Protein AF-A0A1I7T720-F1 (afdb_monomer_lite)

Sequence (93 aa):
MVIIFGEPQNYGTPTTQSLSFYDCSDYCYEMDGCLAVYSANVSALECLMFQAGQISTVKELSSGGKVAMKMNNSDATCPSNSDGNSDTVCNLL

Structure (mmCIF, N/CA/C/O backbone):
data_AF-A0A1I7T720-F1
#
_entry.id   AF-A0A1I7T720-F1
#
loop_
_atom_site.group_PDB
_atom_site.id
_atom_site.type_symbol
_atom_site.label_atom_id
_atom_site.label_alt_id
_atom_site.label_comp_id
_atom_site.label_asym_id
_atom_site.label_entity_id
_atom_site.label_seq_id
_atom_site.pdbx_PDB_ins_code
_atom_site.Cartn_x
_atom_site.Cartn_y
_atom_site.Cartn_z
_atom_site.occupancy
_atom_site.B_iso_or_equiv
_atom_site.auth_seq_id
_atom_site.auth_comp_id
_atom_site.auth_asym_id
_atom_site.auth_atom_id
_atom_site.pdbx_PDB_model_num
ATOM 1 N N . MET A 1 1 ? 3.127 5.673 -8.522 1.00 85.31 1 MET A N 1
ATOM 2 C CA . MET A 1 1 ? 1.808 5.171 -8.057 1.00 85.31 1 MET A CA 1
ATOM 3 C C . MET A 1 1 ? 0.890 6.352 -7.751 1.00 85.31 1 MET A C 1
ATOM 5 O O . MET A 1 1 ? 1.405 7.415 -7.427 1.00 85.31 1 MET A O 1
ATOM 9 N N . VAL A 1 2 ? -0.434 6.196 -7.844 1.00 90.81 2 VAL A N 1
ATOM 10 C CA . VAL A 1 2 ? -1.413 7.213 -7.402 1.00 90.81 2 VAL A CA 1
ATOM 11 C C . VAL A 1 2 ? -1.720 7.007 -5.929 1.00 90.81 2 VAL A C 1
ATOM 13 O O . VAL A 1 2 ? -2.015 5.885 -5.532 1.00 90.81 2 VAL A O 1
ATOM 16 N N . ILE A 1 3 ? -1.650 8.074 -5.131 1.00 94.50 3 ILE A N 1
ATOM 17 C CA . ILE A 1 3 ? -1.855 8.025 -3.680 1.00 94.50 3 ILE A CA 1
ATOM 18 C C . ILE A 1 3 ? -3.165 8.721 -3.325 1.00 94.50 3 ILE A C 1
ATOM 20 O O . ILE A 1 3 ? -3.360 9.883 -3.679 1.00 94.50 3 ILE A O 1
ATOM 24 N N . ILE A 1 4 ? -4.018 8.034 -2.568 1.00 94.38 4 ILE A N 1
ATOM 25 C CA . ILE A 1 4 ? -5.263 8.582 -2.018 1.00 94.38 4 ILE A CA 1
ATOM 26 C C . ILE A 1 4 ? -5.370 8.289 -0.522 1.00 94.38 4 ILE A C 1
ATOM 28 O O . ILE A 1 4 ? -4.723 7.375 -0.003 1.00 94.38 4 ILE A O 1
ATOM 32 N N . PHE A 1 5 ? -6.223 9.043 0.168 1.00 96.62 5 PHE A N 1
ATOM 33 C CA . PHE A 1 5 ? -6.739 8.606 1.459 1.00 96.62 5 PHE A CA 1
ATOM 34 C C . PHE A 1 5 ? -7.753 7.491 1.223 1.00 96.62 5 PHE A C 1
ATOM 36 O O . PHE A 1 5 ? -8.707 7.650 0.463 1.00 96.62 5 PHE A O 1
ATOM 43 N N . GLY A 1 6 ? -7.534 6.345 1.852 1.00 95.94 6 GLY A N 1
ATOM 44 C CA . GLY A 1 6 ? -8.380 5.191 1.619 1.00 95.94 6 GLY A CA 1
ATOM 45 C C . GLY A 1 6 ? -7.998 3.971 2.435 1.00 95.94 6 GLY A C 1
ATOM 46 O O . GLY A 1 6 ? -6.965 3.932 3.105 1.00 95.94 6 GLY A O 1
ATOM 47 N N . GLU A 1 7 ? -8.859 2.966 2.350 1.00 95.38 7 GLU A N 1
ATOM 48 C CA . GLU A 1 7 ? -8.710 1.700 3.055 1.00 95.38 7 GLU A CA 1
ATOM 49 C C . GLU A 1 7 ? -9.174 0.529 2.170 1.00 95.38 7 GLU A C 1
ATOM 51 O O . GLU A 1 7 ? -10.323 0.533 1.705 1.00 95.38 7 GLU A O 1
ATOM 56 N N . PRO A 1 8 ? -8.322 -0.486 1.938 1.00 94.25 8 PRO A N 1
ATOM 57 C CA . PRO A 1 8 ? -8.711 -1.716 1.257 1.00 94.25 8 PRO A CA 1
ATOM 58 C C . PRO A 1 8 ? -9.898 -2.393 1.949 1.00 94.25 8 PRO A C 1
ATOM 60 O O . PRO A 1 8 ? -9.899 -2.571 3.163 1.00 94.25 8 PRO A O 1
ATOM 63 N N . GLN A 1 9 ? -10.900 -2.801 1.176 1.00 93.38 9 GLN A N 1
ATOM 64 C CA . GLN A 1 9 ? -12.058 -3.551 1.663 1.00 93.38 9 GLN A CA 1
ATOM 65 C C . GLN A 1 9 ? -11.984 -4.983 1.135 1.00 93.38 9 GLN A C 1
ATOM 67 O O . GLN A 1 9 ? -11.698 -5.172 -0.044 1.00 93.38 9 GLN A O 1
ATOM 72 N N . ASN A 1 10 ? -12.278 -5.973 1.987 1.00 85.25 10 ASN A N 1
ATOM 73 C CA . ASN A 1 10 ? -12.364 -7.393 1.611 1.00 85.25 10 ASN A CA 1
ATOM 74 C C . ASN A 1 10 ? -11.184 -7.863 0.737 1.00 85.25 10 ASN A C 1
ATOM 76 O O . ASN A 1 10 ? -11.366 -8.274 -0.406 1.00 85.25 10 ASN A O 1
ATOM 80 N N . TYR A 1 11 ? -9.969 -7.766 1.273 1.00 91.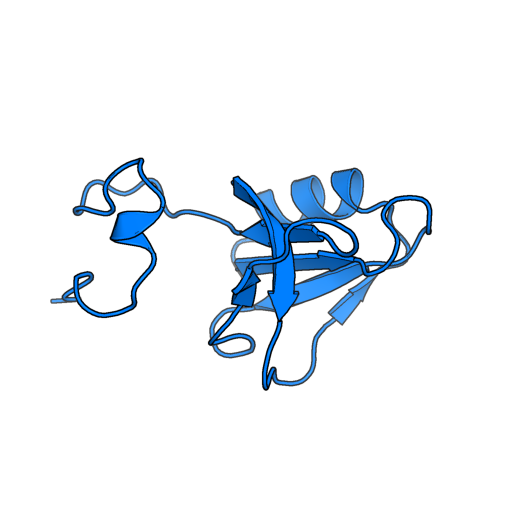31 11 TYR A N 1
ATOM 81 C CA . TYR A 1 11 ? -8.742 -8.162 0.585 1.00 91.31 11 TYR A CA 1
ATOM 82 C C . TYR A 1 11 ? -8.284 -9.573 0.998 1.00 91.31 11 TYR A C 1
ATOM 84 O O . TYR A 1 11 ? -8.709 -10.106 2.023 1.00 91.31 11 TYR A O 1
ATOM 92 N N . GLY A 1 12 ? -7.434 -10.187 0.172 1.00 91.75 12 GLY A N 1
ATOM 93 C CA . GLY A 1 12 ? -6.817 -11.494 0.416 1.00 91.75 12 GLY A CA 1
ATOM 94 C C . GLY A 1 12 ? -5.694 -11.437 1.457 1.00 91.75 12 GLY A C 1
ATOM 95 O O . GLY A 1 12 ? -5.758 -10.681 2.416 1.00 91.75 12 GLY A O 1
ATOM 96 N N . THR A 1 13 ? -4.634 -12.225 1.284 1.00 94.94 13 THR A N 1
ATOM 97 C CA . THR A 1 13 ? -3.477 -12.190 2.197 1.00 94.94 13 THR A CA 1
ATOM 98 C C . THR A 1 13 ? -2.413 -11.221 1.672 1.00 94.94 13 THR A C 1
ATOM 100 O O . THR A 1 13 ? -1.713 -11.583 0.724 1.00 94.94 13 THR A O 1
ATOM 103 N N . PRO A 1 14 ? -2.257 -10.011 2.241 1.00 95.56 14 PRO A N 1
ATOM 104 C CA . PRO A 1 14 ? -1.207 -9.091 1.822 1.00 95.56 14 PRO A CA 1
ATOM 105 C C . PRO A 1 14 ? 0.169 -9.562 2.290 1.00 95.56 14 PRO A C 1
ATOM 107 O O . PRO A 1 14 ? 0.298 -10.389 3.193 1.00 95.56 14 PRO A O 1
ATOM 110 N N . THR A 1 15 ? 1.209 -8.965 1.715 1.00 96.81 15 THR A N 1
ATOM 111 C CA . THR A 1 15 ? 2.571 -9.072 2.245 1.00 96.81 15 THR A CA 1
ATOM 112 C C . THR A 1 15 ? 2.868 -7.867 3.128 1.00 96.81 15 THR A C 1
ATOM 114 O O . THR A 1 15 ? 2.798 -6.734 2.658 1.00 96.81 15 THR A O 1
ATOM 117 N N . THR A 1 16 ? 3.230 -8.087 4.387 1.00 97.19 16 THR A N 1
ATOM 118 C CA . THR A 1 16 ? 3.688 -7.009 5.273 1.00 97.19 16 THR A CA 1
ATOM 119 C C . THR A 1 16 ? 5.156 -6.690 5.001 1.00 97.19 16 THR A C 1
ATOM 121 O O . THR A 1 16 ? 5.976 -7.605 4.938 1.00 97.19 16 THR A O 1
ATOM 124 N N . GLN A 1 17 ? 5.501 -5.407 4.884 1.00 97.06 17 GLN A N 1
ATOM 125 C CA . GLN A 1 17 ? 6.893 -4.947 4.841 1.00 97.06 17 GLN A CA 1
ATOM 126 C C . GLN A 1 17 ? 7.188 -3.991 5.991 1.00 97.06 17 GLN A C 1
ATOM 128 O O . GLN A 1 17 ? 6.350 -3.167 6.358 1.00 97.06 17 GLN A O 1
ATOM 133 N N . SER A 1 18 ? 8.419 -4.044 6.495 1.00 97.12 18 SER A N 1
ATOM 134 C CA . SER A 1 18 ? 8.940 -3.112 7.501 1.00 97.12 18 SER A CA 1
ATOM 135 C C . SER A 1 18 ? 9.544 -1.857 6.855 1.00 97.12 18 SER A C 1
ATOM 137 O O . SER A 1 18 ? 10.710 -1.533 7.070 1.00 97.12 18 SER A O 1
ATOM 139 N N . LEU A 1 19 ? 8.764 -1.186 6.006 1.00 96.62 19 LEU A N 1
ATOM 140 C CA . LEU A 1 19 ? 9.149 0.019 5.265 1.00 96.62 19 LEU A CA 1
ATOM 141 C C . LEU A 1 19 ? 8.184 1.164 5.583 1.00 96.62 19 LEU A C 1
ATOM 143 O O . LEU A 1 19 ? 7.035 0.926 5.959 1.00 96.62 19 LEU A O 1
ATOM 147 N N . SER A 1 20 ? 8.630 2.412 5.406 1.00 97.12 20 SER A N 1
ATOM 148 C CA . SER A 1 20 ? 7.705 3.549 5.427 1.00 97.12 20 SER A CA 1
ATOM 149 C C . SER A 1 20 ? 6.714 3.446 4.263 1.00 97.12 20 SER A C 1
ATOM 151 O O . SER A 1 20 ? 6.978 2.776 3.263 1.00 97.12 20 SER A O 1
ATOM 153 N N . PHE A 1 21 ? 5.574 4.134 4.355 1.00 97.25 21 PHE A N 1
ATOM 154 C CA . PHE A 1 21 ? 4.576 4.117 3.280 1.00 97.25 21 PHE A CA 1
ATOM 155 C C . PHE A 1 21 ? 5.160 4.521 1.912 1.00 97.25 21 PHE A C 1
ATOM 157 O O . PHE A 1 21 ? 4.826 3.901 0.900 1.00 97.25 21 PHE A O 1
ATOM 164 N N . TYR A 1 22 ? 6.033 5.533 1.872 1.00 96.62 22 TYR A N 1
ATOM 165 C CA . TYR A 1 22 ? 6.622 6.016 0.621 1.00 96.62 22 TYR A CA 1
ATOM 166 C C . TYR A 1 22 ? 7.682 5.050 0.083 1.00 96.62 22 TYR A C 1
ATOM 168 O O . TYR A 1 22 ? 7.582 4.659 -1.075 1.00 96.62 22 TYR A O 1
ATOM 176 N N . ASP A 1 23 ? 8.586 4.551 0.932 1.00 97.50 23 ASP A N 1
ATOM 177 C CA . ASP A 1 23 ? 9.597 3.565 0.508 1.00 97.50 23 ASP A CA 1
ATOM 178 C C . ASP A 1 23 ? 8.942 2.268 0.012 1.00 97.50 23 ASP A C 1
ATOM 180 O O . ASP A 1 23 ? 9.380 1.651 -0.955 1.00 97.50 23 ASP A O 1
ATOM 184 N N . CYS A 1 24 ? 7.849 1.864 0.658 1.00 97.31 24 CYS A N 1
ATOM 185 C CA . CYS A 1 24 ? 7.059 0.709 0.260 1.00 97.31 24 CYS A CA 1
ATOM 186 C C . CYS A 1 24 ? 6.343 0.921 -1.077 1.00 97.31 24 CYS A C 1
ATOM 188 O O . CYS A 1 24 ? 6.246 -0.004 -1.882 1.00 97.31 24 CYS A O 1
ATOM 190 N N . SER A 1 25 ? 5.860 2.140 -1.327 1.00 96.38 25 SER A N 1
ATOM 191 C CA . SER A 1 25 ? 5.249 2.515 -2.605 1.00 96.38 25 SER A CA 1
ATOM 192 C C . SER A 1 25 ? 6.277 2.485 -3.736 1.00 96.38 25 SER A C 1
ATOM 194 O O . SER A 1 25 ? 5.994 1.933 -4.797 1.00 96.38 25 SER A O 1
ATOM 196 N N . ASP A 1 26 ? 7.480 3.006 -3.503 1.00 96.00 26 ASP A N 1
ATOM 197 C CA . ASP A 1 26 ? 8.564 2.972 -4.489 1.00 96.00 26 ASP A CA 1
ATOM 198 C C . ASP A 1 26 ? 9.024 1.531 -4.749 1.00 96.00 26 ASP A C 1
ATOM 200 O O . ASP A 1 26 ? 9.136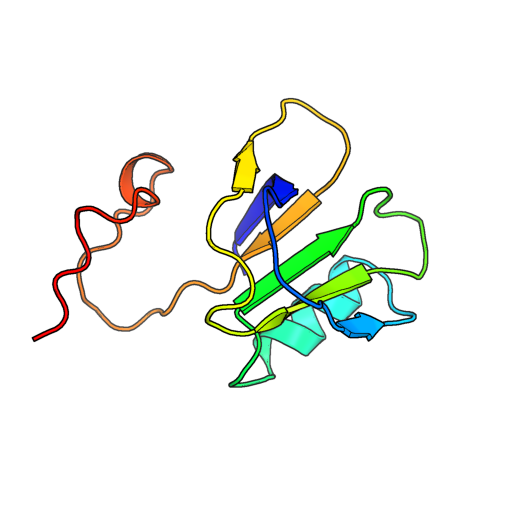 1.105 -5.897 1.00 96.00 26 ASP A O 1
ATOM 204 N N . TYR A 1 27 ? 9.171 0.728 -3.693 1.00 95.56 27 TYR A N 1
ATOM 205 C CA . TYR A 1 27 ? 9.487 -0.695 -3.815 1.00 95.56 27 TYR A CA 1
ATOM 206 C C . TYR A 1 27 ? 8.413 -1.477 -4.591 1.00 95.56 27 TYR A C 1
ATOM 208 O O . TYR A 1 27 ? 8.728 -2.299 -5.452 1.00 95.56 27 TYR A O 1
ATOM 216 N N . CYS A 1 28 ? 7.135 -1.203 -4.322 1.00 95.12 28 CYS A N 1
ATOM 217 C CA . CYS A 1 28 ? 6.013 -1.781 -5.056 1.00 95.12 28 CYS A CA 1
ATOM 218 C C . CYS A 1 28 ? 6.019 -1.371 -6.533 1.00 95.12 28 CYS A C 1
ATOM 220 O O . CYS A 1 28 ? 5.724 -2.185 -7.404 1.00 95.12 28 CYS A O 1
ATOM 222 N N . TYR A 1 29 ? 6.365 -0.121 -6.836 1.00 92.12 29 TYR A N 1
ATOM 223 C CA . TYR A 1 29 ? 6.385 0.370 -8.208 1.00 92.12 29 TYR A CA 1
ATOM 224 C C . TYR A 1 29 ? 7.376 -0.404 -9.089 1.00 92.12 29 TYR A C 1
ATOM 226 O O . TYR A 1 29 ? 7.012 -0.783 -10.204 1.00 92.12 29 TYR A O 1
ATOM 234 N N . GLU A 1 30 ? 8.558 -0.725 -8.562 1.00 92.81 30 GLU A N 1
ATOM 235 C CA . GLU A 1 30 ? 9.596 -1.505 -9.256 1.00 92.81 30 GLU A CA 1
ATOM 236 C C . GLU A 1 30 ? 9.293 -3.015 -9.325 1.00 92.81 30 GLU A C 1
ATOM 238 O O . GLU A 1 30 ? 9.925 -3.753 -10.078 1.00 92.81 30 GLU A O 1
ATOM 243 N N . MET A 1 31 ? 8.317 -3.506 -8.554 1.00 90.50 31 MET A N 1
ATOM 244 C CA . MET A 1 31 ? 7.933 -4.916 -8.543 1.00 90.50 31 MET A CA 1
ATOM 245 C C . MET A 1 31 ? 6.804 -5.189 -9.549 1.00 90.50 31 MET A C 1
ATOM 247 O O . MET A 1 31 ? 5.700 -4.655 -9.428 1.00 90.50 31 MET A O 1
ATOM 251 N N . ASP A 1 32 ? 7.040 -6.086 -10.510 1.00 85.00 32 ASP A N 1
ATOM 252 C CA . ASP A 1 32 ? 6.051 -6.444 -11.545 1.00 85.00 32 ASP A CA 1
ATOM 253 C C . ASP A 1 32 ? 4.739 -7.000 -10.971 1.00 85.00 32 ASP A C 1
ATOM 255 O O . ASP A 1 32 ? 3.664 -6.758 -11.513 1.00 85.00 32 ASP A O 1
ATOM 259 N N . GLY A 1 33 ? 4.811 -7.713 -9.845 1.00 86.88 33 GLY A N 1
ATOM 260 C CA . GLY A 1 33 ? 3.644 -8.325 -9.207 1.00 86.88 33 GLY A CA 1
ATOM 261 C C . GLY A 1 33 ? 2.863 -7.407 -8.269 1.00 86.88 33 GLY A C 1
ATOM 262 O O . GLY A 1 33 ? 1.786 -7.798 -7.825 1.00 86.88 33 GLY A O 1
ATOM 263 N N . CYS A 1 34 ? 3.381 -6.225 -7.928 1.00 92.81 34 CYS A N 1
ATOM 264 C CA . CYS A 1 34 ? 2.741 -5.366 -6.940 1.00 92.81 34 CYS A CA 1
ATOM 265 C C . CYS A 1 34 ? 1.740 -4.402 -7.586 1.00 92.81 34 CYS A C 1
ATOM 267 O O . CYS A 1 34 ? 2.053 -3.687 -8.538 1.00 92.81 34 CYS A O 1
ATOM 269 N N . LEU A 1 35 ? 0.526 -4.379 -7.039 1.00 92.69 35 LEU A N 1
ATOM 270 C CA . LEU A 1 35 ? -0.592 -3.571 -7.517 1.00 92.69 35 LEU A CA 1
ATOM 271 C C . LEU A 1 35 ? -0.880 -2.391 -6.589 1.00 92.69 35 LEU A C 1
ATOM 273 O O . LEU A 1 35 ? -1.154 -1.287 -7.062 1.00 92.69 35 LEU A O 1
ATOM 277 N N . ALA A 1 36 ? -0.833 -2.607 -5.273 1.00 95.75 36 ALA A N 1
ATOM 278 C CA . ALA A 1 36 ? -1.166 -1.571 -4.307 1.00 95.75 36 ALA A CA 1
ATOM 279 C C . ALA A 1 36 ? -0.372 -1.686 -3.004 1.00 95.75 36 ALA A C 1
ATOM 281 O O . ALA A 1 36 ? 0.089 -2.761 -2.627 1.00 95.75 36 ALA A O 1
ATOM 282 N N . VAL A 1 37 ? -0.273 -0.566 -2.293 1.00 97.75 37 VAL A N 1
ATOM 283 C CA . VAL A 1 37 ? 0.295 -0.454 -0.948 1.00 97.75 37 VAL A CA 1
ATOM 284 C C . VAL A 1 37 ? -0.709 0.237 -0.044 1.00 97.75 37 VAL A C 1
ATOM 286 O O . VAL A 1 37 ? -1.305 1.226 -0.452 1.00 97.75 37 VAL A O 1
ATOM 289 N N . TYR A 1 38 ? -0.866 -0.232 1.189 1.00 97.94 38 TYR A N 1
ATOM 290 C CA . TYR A 1 38 ? -1.668 0.420 2.220 1.00 97.94 38 TYR A CA 1
ATOM 291 C C . TYR A 1 38 ? -0.851 0.675 3.482 1.00 97.94 38 TYR A C 1
ATOM 293 O O . TYR A 1 38 ? -0.024 -0.145 3.879 1.00 97.94 38 TYR A O 1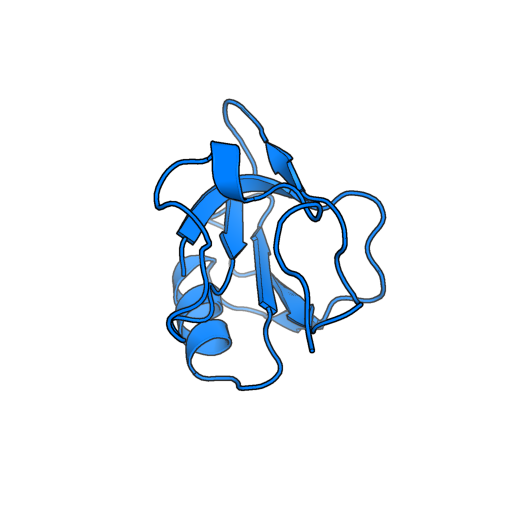
ATOM 301 N N . SER A 1 39 ? -1.145 1.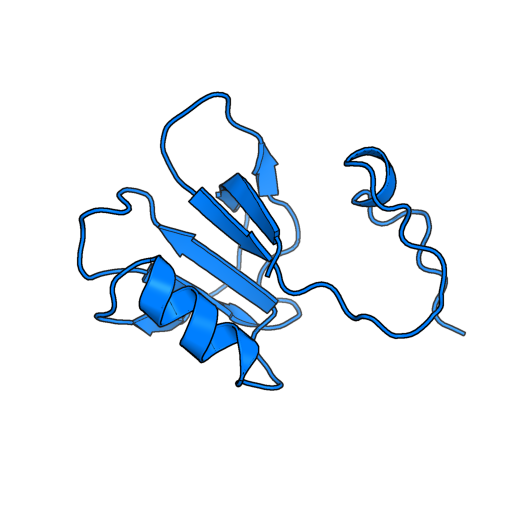785 4.152 1.00 97.88 39 SER A N 1
ATOM 302 C CA . SER A 1 39 ? -0.759 1.989 5.543 1.00 97.88 39 SER A CA 1
ATOM 303 C C . SER A 1 39 ? -1.861 2.729 6.298 1.00 97.88 39 SER A C 1
ATOM 305 O O . SER A 1 39 ? -2.324 3.787 5.864 1.00 97.88 39 SER A O 1
ATOM 307 N N . ALA A 1 40 ? -2.257 2.190 7.454 1.00 95.62 40 ALA A N 1
ATOM 308 C CA . ALA A 1 40 ? -3.183 2.848 8.378 1.00 95.62 40 ALA A CA 1
ATOM 309 C C . ALA A 1 40 ? -2.546 4.077 9.053 1.00 95.62 40 ALA A C 1
ATOM 311 O O . ALA A 1 40 ? -3.244 5.010 9.448 1.00 95.62 40 ALA A O 1
ATOM 312 N N . ASN A 1 41 ? -1.214 4.081 9.172 1.00 94.06 41 ASN A N 1
ATOM 313 C CA . ASN A 1 41 ? -0.431 5.156 9.762 1.00 94.06 41 ASN A CA 1
ATOM 314 C C . ASN A 1 41 ? 0.859 5.355 8.960 1.00 94.06 41 ASN A C 1
ATOM 316 O O . ASN A 1 41 ? 1.830 4.629 9.146 1.00 94.06 41 ASN A O 1
ATOM 320 N N . VAL A 1 42 ? 0.893 6.394 8.126 1.00 90.69 42 VAL A N 1
ATOM 321 C CA . VAL A 1 42 ? 2.034 6.697 7.243 1.00 90.69 42 VAL A CA 1
ATOM 322 C C . VAL A 1 42 ? 3.349 6.988 7.974 1.00 90.69 42 VAL A C 1
ATOM 324 O O . VAL A 1 42 ? 4.402 6.960 7.343 1.00 90.69 42 VAL A O 1
ATOM 327 N N . SER A 1 43 ? 3.294 7.277 9.277 1.00 92.31 43 SER A N 1
ATOM 328 C CA . SER A 1 43 ? 4.476 7.484 10.120 1.00 92.31 43 SER A CA 1
ATOM 329 C C . SER A 1 43 ? 5.034 6.179 10.699 1.00 92.31 43 SER A C 1
ATOM 331 O O . SER A 1 43 ? 6.102 6.198 11.307 1.00 92.31 43 SER A O 1
ATOM 333 N N . ALA A 1 44 ? 4.319 5.058 10.564 1.00 92.88 44 ALA A N 1
ATOM 334 C CA . ALA A 1 44 ? 4.806 3.746 10.966 1.00 92.88 44 ALA A CA 1
ATOM 335 C C . ALA A 1 44 ? 5.753 3.166 9.904 1.00 92.88 44 ALA A C 1
ATOM 337 O O . ALA A 1 44 ? 5.606 3.418 8.708 1.00 92.88 44 ALA A O 1
ATOM 338 N N . LEU A 1 45 ? 6.703 2.341 10.348 1.00 96.31 45 LEU A N 1
ATOM 339 C CA . LEU A 1 45 ? 7.556 1.525 9.477 1.00 96.31 45 LEU A CA 1
ATOM 340 C C . LEU A 1 45 ? 6.878 0.185 9.179 1.00 96.31 45 LEU A C 1
ATOM 342 O O . LEU A 1 45 ? 7.452 -0.880 9.396 1.00 96.31 45 LEU A O 1
ATOM 346 N N . GLU A 1 46 ? 5.621 0.257 8.758 1.00 96.44 46 GLU A N 1
ATOM 347 C CA . GLU A 1 46 ? 4.828 -0.896 8.363 1.00 96.44 46 GLU A CA 1
ATOM 348 C C . GLU A 1 46 ? 3.873 -0.508 7.230 1.00 96.44 46 GLU A C 1
ATOM 350 O O . GLU A 1 46 ? 3.131 0.482 7.310 1.00 96.44 46 GLU A O 1
ATOM 355 N N . CYS A 1 47 ? 3.878 -1.316 6.175 1.00 97.19 47 CYS A N 1
ATOM 356 C CA . CYS A 1 47 ? 2.932 -1.227 5.073 1.00 97.19 47 CYS A CA 1
ATOM 357 C C . CYS A 1 47 ? 2.474 -2.626 4.647 1.00 97.19 47 CYS A C 1
ATOM 359 O O . CYS A 1 47 ? 3.181 -3.623 4.821 1.00 97.19 47 CYS A O 1
ATOM 361 N N . LEU A 1 48 ? 1.292 -2.682 4.039 1.00 97.69 48 LEU A N 1
ATOM 362 C CA . LEU A 1 48 ? 0.750 -3.876 3.405 1.00 97.69 48 LEU A CA 1
ATOM 363 C C . LEU A 1 48 ? 0.876 -3.729 1.892 1.00 97.69 48 LEU A C 1
ATOM 365 O O . LEU A 1 48 ? 0.365 -2.765 1.329 1.00 97.69 48 LEU A O 1
ATOM 369 N N . MET A 1 49 ? 1.530 -4.681 1.239 1.00 96.81 49 MET A N 1
ATOM 370 C CA . MET A 1 49 ? 1.610 -4.781 -0.215 1.00 96.81 49 MET A CA 1
ATOM 371 C C . MET A 1 49 ? 0.605 -5.803 -0.734 1.00 96.81 49 MET A C 1
ATOM 373 O O . MET A 1 49 ? 0.481 -6.903 -0.190 1.00 96.81 49 MET A O 1
ATOM 377 N N . PHE A 1 50 ? -0.056 -5.456 -1.831 1.00 95.88 50 PHE A N 1
ATOM 378 C CA . PHE A 1 50 ? -1.042 -6.285 -2.509 1.00 95.88 50 PHE A CA 1
ATOM 379 C C . PHE A 1 50 ? -0.594 -6.569 -3.932 1.00 95.88 50 PHE A C 1
ATOM 381 O O . PHE A 1 50 ? -0.206 -5.659 -4.665 1.00 95.88 50 PHE A O 1
ATOM 388 N N . GLN A 1 51 ? -0.706 -7.828 -4.333 1.00 92.75 51 GLN A N 1
ATOM 389 C CA . GLN A 1 51 ? -0.565 -8.267 -5.713 1.00 92.75 51 GLN A CA 1
ATOM 390 C C . GLN A 1 51 ? -1.916 -8.262 -6.438 1.00 92.75 51 GLN A C 1
ATOM 392 O O . GLN A 1 51 ? -2.979 -8.131 -5.820 1.00 92.75 51 GLN A O 1
ATOM 397 N N . ALA A 1 52 ? -1.883 -8.434 -7.761 1.00 84.06 52 ALA A N 1
ATOM 398 C CA . ALA A 1 52 ? -3.094 -8.615 -8.556 1.00 84.06 52 ALA A CA 1
ATOM 399 C C . ALA A 1 52 ? -3.955 -9.770 -8.005 1.00 84.06 52 ALA A C 1
ATOM 401 O O . ALA A 1 52 ? -3.449 -10.841 -7.675 1.00 84.06 52 ALA A O 1
ATOM 402 N N . GLY A 1 53 ? -5.262 -9.534 -7.870 1.00 84.62 53 GLY A N 1
ATOM 403 C CA . GLY A 1 53 ? -6.213 -10.497 -7.303 1.00 84.62 53 GLY A CA 1
ATOM 404 C C . GLY A 1 53 ? -6.280 -10.534 -5.771 1.00 84.62 53 GLY A C 1
ATOM 405 O O . GLY A 1 53 ? -7.182 -11.165 -5.229 1.00 84.62 53 GLY A O 1
ATOM 406 N N . GLN A 1 54 ? -5.385 -9.843 -5.053 1.00 91.12 54 GLN A N 1
ATOM 407 C CA . GLN A 1 54 ? -5.446 -9.748 -3.587 1.00 91.12 54 GLN A CA 1
ATOM 408 C C . GLN A 1 54 ? -6.270 -8.558 -3.092 1.00 91.12 54 GLN A C 1
ATOM 410 O O . GLN A 1 54 ? -6.618 -8.509 -1.917 1.00 91.12 54 GLN A O 1
ATOM 415 N N . ILE A 1 55 ? -6.575 -7.596 -3.958 1.00 87.69 55 ILE A N 1
ATOM 416 C CA . ILE A 1 55 ? -7.365 -6.412 -3.633 1.00 87.69 55 ILE A CA 1
ATOM 417 C C . ILE A 1 55 ? -8.340 -6.141 -4.778 1.00 87.69 55 ILE A C 1
ATOM 419 O O . ILE A 1 55 ? -7.943 -6.150 -5.941 1.00 87.69 55 ILE A O 1
ATOM 423 N N . SER A 1 56 ? -9.613 -5.930 -4.447 1.00 85.00 56 SER A N 1
ATOM 424 C CA . SER A 1 56 ? -10.676 -5.637 -5.421 1.00 85.00 56 SER A CA 1
ATOM 425 C C . SER A 1 56 ? -11.325 -4.275 -5.200 1.00 85.00 56 SER A C 1
ATOM 427 O O . SER A 1 56 ? -11.945 -3.721 -6.100 1.00 85.00 56 SER A O 1
ATOM 429 N N . THR A 1 57 ? -11.257 -3.736 -3.982 1.00 87.94 57 THR A N 1
ATOM 430 C CA . THR A 1 57 ? -11.985 -2.520 -3.624 1.00 87.94 57 THR A CA 1
ATOM 431 C C . THR A 1 57 ? -11.189 -1.703 -2.623 1.00 87.94 57 THR A C 1
ATOM 433 O O . THR A 1 57 ? -10.720 -2.219 -1.610 1.00 87.94 57 THR A O 1
ATOM 436 N N . VAL A 1 58 ? -11.070 -0.407 -2.894 1.00 92.56 58 VAL A N 1
ATOM 437 C CA . VAL A 1 58 ? -10.544 0.585 -1.956 1.00 92.56 58 VAL A CA 1
ATOM 438 C C . VAL A 1 58 ? -11.672 1.550 -1.637 1.00 92.56 58 VAL A C 1
ATOM 440 O O . VAL A 1 58 ? -12.277 2.124 -2.539 1.00 92.56 58 VAL A O 1
ATOM 443 N N . LYS A 1 59 ? -11.969 1.723 -0.349 1.00 93.62 59 LYS A N 1
ATOM 444 C CA . LYS A 1 59 ? -12.895 2.754 0.110 1.00 93.62 59 LYS A CA 1
ATOM 445 C C . LYS A 1 59 ? -12.127 4.059 0.255 1.00 93.62 59 LYS A C 1
ATOM 447 O O . LYS A 1 59 ? -11.194 4.122 1.052 1.00 93.62 59 LYS A O 1
ATOM 452 N N . GLU A 1 60 ? -12.523 5.082 -0.489 1.00 93.81 60 GLU A N 1
ATOM 453 C CA . GLU A 1 60 ? -11.976 6.430 -0.337 1.00 93.81 60 GLU A CA 1
ATOM 454 C C . GLU A 1 60 ? -12.366 7.024 1.024 1.00 93.81 60 GLU A C 1
ATOM 456 O O . GLU A 1 60 ? -13.478 6.822 1.524 1.00 93.81 60 GLU A O 1
ATOM 461 N N . LEU A 1 61 ? -11.432 7.749 1.636 1.00 92.81 61 LEU A N 1
ATOM 462 C CA . LEU A 1 61 ? -11.608 8.415 2.922 1.00 92.81 61 LEU A CA 1
ATOM 463 C C . LEU A 1 61 ? -11.244 9.897 2.800 1.00 92.81 61 LEU A C 1
ATOM 465 O O . LEU A 1 61 ? -10.433 10.284 1.969 1.00 92.81 61 LEU A O 1
ATOM 469 N N . SER A 1 62 ? -11.796 10.739 3.674 1.00 92.75 62 SER A N 1
ATOM 470 C CA . SER A 1 62 ? -11.414 12.158 3.743 1.00 92.75 62 SER A CA 1
ATOM 471 C C . SER A 1 62 ? -10.106 12.395 4.506 1.00 92.75 62 SER A C 1
ATOM 473 O O . SER A 1 62 ? -9.468 13.431 4.337 1.00 92.75 62 SER A O 1
ATOM 475 N N . SER A 1 63 ? -9.709 11.457 5.372 1.00 93.50 63 SER A N 1
ATOM 476 C CA . SER A 1 63 ? -8.441 11.465 6.111 1.00 93.50 63 SER A CA 1
ATOM 477 C C . SER A 1 63 ? -8.135 10.071 6.678 1.00 93.50 63 SER A C 1
ATOM 479 O O . SER A 1 63 ? -8.987 9.183 6.641 1.00 93.50 63 SER A O 1
ATOM 481 N N . GLY A 1 64 ? -6.927 9.881 7.218 1.00 93.25 64 GLY A N 1
ATOM 482 C CA . GLY A 1 64 ? -6.501 8.631 7.855 1.00 93.25 64 GLY A CA 1
ATOM 483 C C . GLY A 1 64 ? -5.562 7.807 6.979 1.00 93.25 64 GLY A C 1
ATOM 484 O O . GLY A 1 64 ? -4.555 8.332 6.493 1.00 93.25 64 GLY A O 1
ATOM 485 N N . GLY A 1 65 ? -5.880 6.520 6.822 1.00 95.12 65 GLY A N 1
ATOM 486 C CA . GLY A 1 65 ? -5.073 5.573 6.056 1.00 95.12 65 GLY A CA 1
ATOM 487 C C . GLY A 1 65 ? -4.854 6.022 4.614 1.00 95.12 65 GLY A C 1
ATOM 488 O O . GLY A 1 65 ? -5.666 6.752 4.038 1.00 95.12 65 GLY A O 1
ATOM 489 N N . LYS A 1 66 ? -3.733 5.596 4.034 1.00 97.44 66 LYS A N 1
ATOM 490 C CA . LYS A 1 66 ? -3.401 5.879 2.639 1.00 97.44 66 LYS A CA 1
ATOM 491 C C . LYS A 1 66 ? -3.225 4.603 1.849 1.00 97.44 66 LYS A C 1
ATOM 493 O O . LYS A 1 66 ? -2.688 3.619 2.359 1.00 97.44 66 LYS A O 1
ATOM 498 N N . VAL A 1 67 ? -3.621 4.674 0.584 1.00 97.06 67 VAL A N 1
ATOM 499 C CA . VAL A 1 67 ? -3.375 3.633 -0.409 1.00 97.06 67 VAL A CA 1
ATOM 500 C C . VAL A 1 67 ? -2.605 4.235 -1.577 1.00 97.06 67 VAL A C 1
ATOM 502 O O . VAL A 1 67 ? -2.987 5.288 -2.084 1.00 97.06 67 VAL A O 1
ATOM 505 N N . ALA A 1 68 ? -1.532 3.571 -2.003 1.00 96.62 68 ALA A N 1
ATOM 506 C CA . ALA A 1 68 ? -0.861 3.824 -3.271 1.00 96.62 68 ALA A CA 1
ATOM 507 C C . ALA A 1 68 ? -1.253 2.725 -4.265 1.00 96.62 68 ALA A C 1
ATOM 509 O O . ALA A 1 68 ? -1.153 1.550 -3.932 1.00 96.62 68 ALA A O 1
ATOM 510 N N . MET A 1 69 ? -1.681 3.078 -5.475 1.00 93.75 69 MET A N 1
ATOM 511 C CA . MET A 1 69 ? -2.078 2.125 -6.521 1.00 93.75 69 MET A CA 1
ATOM 512 C C . MET A 1 69 ? -1.216 2.304 -7.772 1.00 93.75 69 MET A C 1
ATOM 514 O O . MET A 1 69 ? -0.939 3.430 -8.205 1.00 93.75 69 MET A O 1
ATOM 518 N N . LYS A 1 70 ? -0.749 1.196 -8.347 1.00 90.06 70 LYS A N 1
ATOM 519 C CA . LYS A 1 70 ? -0.013 1.186 -9.612 1.00 90.06 70 LYS A CA 1
ATOM 520 C C . LYS A 1 70 ? -1.031 1.311 -10.745 1.00 90.06 70 LYS A C 1
ATOM 522 O O . LYS A 1 70 ? -1.938 0.495 -10.853 1.00 90.06 70 LYS A O 1
ATOM 527 N N . MET A 1 71 ? -0.895 2.349 -11.567 1.00 79.81 71 MET A N 1
ATOM 528 C CA . MET A 1 71 ? -1.652 2.471 -12.813 1.00 79.81 71 MET A CA 1
ATOM 529 C C . MET A 1 71 ? -0.773 1.950 -13.944 1.00 79.81 71 MET A C 1
ATOM 531 O O . MET A 1 71 ? 0.374 2.386 -14.071 1.00 79.81 71 MET A O 1
ATOM 535 N N . ASN A 1 72 ? -1.291 1.030 -14.754 1.00 65.62 72 ASN A N 1
ATOM 536 C CA . ASN A 1 72 ? -0.614 0.640 -15.984 1.00 65.62 72 ASN A CA 1
ATOM 537 C C . ASN A 1 72 ? -0.725 1.795 -16.981 1.00 65.62 72 ASN A C 1
ATOM 539 O O . ASN A 1 72 ? -1.823 2.225 -17.317 1.00 65.62 72 ASN A O 1
ATOM 543 N N . ASN A 1 73 ? 0.418 2.300 -17.445 1.00 52.00 73 ASN A N 1
ATOM 544 C CA . ASN A 1 73 ? 0.495 3.409 -18.399 1.00 52.00 73 ASN A CA 1
ATOM 545 C C . ASN A 1 73 ? 0.464 2.921 -19.860 1.00 52.00 73 ASN A C 1
ATOM 547 O O . ASN A 1 73 ? 1.054 3.539 -20.740 1.00 52.00 73 ASN A O 1
ATOM 551 N N . SER A 1 74 ? -0.150 1.764 -20.112 1.00 47.50 74 SER A N 1
ATOM 552 C CA . SER A 1 74 ? -0.326 1.228 -21.459 1.00 47.50 74 SER A CA 1
ATOM 553 C C . SER A 1 74 ? -1.651 1.753 -21.993 1.00 47.50 74 SER A C 1
ATOM 555 O O . SER A 1 74 ? -2.702 1.331 -21.528 1.00 47.50 74 SER A O 1
ATOM 557 N N . ASP A 1 75 ? -1.566 2.713 -22.911 1.00 50.00 75 ASP A N 1
ATOM 558 C CA . ASP A 1 75 ? -2.627 3.355 -23.696 1.00 50.00 75 ASP A CA 1
ATOM 559 C C . ASP A 1 75 ? -3.896 2.514 -23.975 1.00 50.00 75 ASP A C 1
ATOM 561 O O . ASP A 1 75 ? -4.126 2.040 -25.087 1.00 50.00 75 ASP A O 1
ATOM 565 N N . ALA A 1 76 ? -4.773 2.399 -22.978 1.00 46.16 76 ALA A N 1
ATOM 566 C CA . ALA A 1 76 ? -6.168 1.997 -23.123 1.00 46.16 76 ALA A CA 1
ATOM 567 C C . ALA A 1 76 ? -6.991 2.567 -21.952 1.00 46.16 76 ALA A C 1
ATOM 569 O O . ALA A 1 76 ? -7.250 1.914 -20.948 1.00 46.16 76 ALA A O 1
ATOM 570 N N . THR A 1 77 ? -7.393 3.834 -22.098 1.00 44.59 77 THR A N 1
ATOM 571 C CA . THR A 1 77 ? -8.663 4.374 -21.568 1.00 44.59 77 THR A CA 1
ATOM 572 C C . THR A 1 77 ? -8.956 4.273 -20.060 1.00 44.59 77 THR A C 1
ATOM 574 O O . THR A 1 77 ? -10.106 4.058 -19.691 1.00 44.59 77 THR A O 1
ATOM 577 N N . CYS A 1 78 ? -7.999 4.547 -19.171 1.00 48.00 78 CYS A N 1
ATOM 578 C CA . CYS A 1 78 ? -8.352 4.989 -17.813 1.00 48.00 78 CYS A CA 1
ATOM 579 C C . CYS A 1 78 ? -8.258 6.521 -17.756 1.00 48.00 78 CYS A C 1
ATOM 581 O O . CYS A 1 78 ? -7.151 7.059 -17.849 1.00 48.00 78 CYS A O 1
ATOM 583 N N . PRO A 1 79 ? -9.384 7.257 -17.684 1.00 43.81 79 PRO A N 1
ATOM 584 C CA . PRO A 1 79 ? -9.331 8.709 -17.663 1.00 43.81 79 PRO A CA 1
ATOM 585 C C . PRO A 1 79 ? -8.613 9.183 -16.393 1.00 43.81 79 PRO A C 1
ATOM 587 O O . PRO A 1 79 ? -8.719 8.583 -15.328 1.00 43.81 79 PRO A O 1
ATOM 590 N N . SER A 1 80 ? -7.831 10.257 -16.517 1.00 45.72 80 SER A N 1
ATOM 591 C CA . SER A 1 80 ? -6.945 10.774 -15.461 1.00 45.72 80 SER A CA 1
ATOM 592 C C . SER A 1 80 ? -7.686 11.417 -14.274 1.00 45.72 80 SER A C 1
ATOM 594 O O . SER A 1 80 ? -7.061 12.075 -13.443 1.00 45.72 80 SER A O 1
ATOM 596 N N . ASN A 1 81 ? -9.010 11.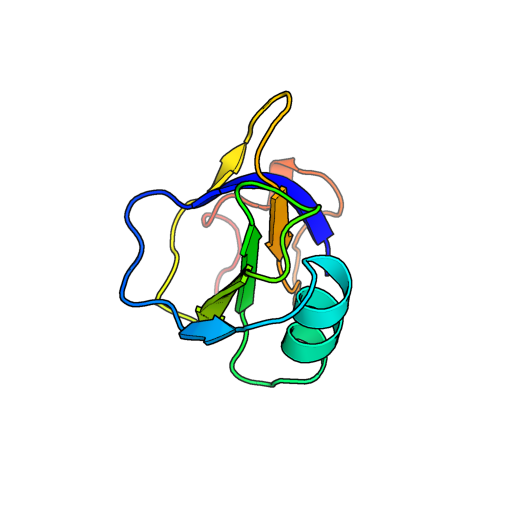264 -14.206 1.00 47.62 81 ASN A N 1
ATOM 597 C CA . ASN A 1 81 ? -9.868 11.651 -13.094 1.00 47.62 81 ASN A CA 1
ATOM 598 C C . ASN A 1 81 ? -10.345 10.404 -12.329 1.00 47.62 81 ASN A C 1
ATOM 600 O O . ASN A 1 81 ? -10.441 9.305 -12.868 1.00 47.62 81 ASN A O 1
ATOM 604 N N . SER A 1 82 ? -10.673 10.589 -11.050 1.00 51.50 82 SER A N 1
ATOM 605 C CA . SER A 1 82 ? -11.177 9.549 -10.135 1.00 51.50 82 SER A CA 1
ATOM 606 C C . SER A 1 82 ? -12.390 8.770 -10.663 1.00 51.50 82 SER A C 1
ATOM 608 O O . SER A 1 82 ? -12.660 7.667 -10.195 1.00 51.50 82 SER A O 1
ATOM 610 N N . ASP A 1 83 ? -13.085 9.313 -11.662 1.00 47.62 83 ASP A N 1
ATOM 611 C CA . ASP A 1 83 ? -14.242 8.703 -12.321 1.00 47.62 83 ASP A CA 1
ATOM 612 C C . ASP A 1 83 ? -13.877 7.464 -13.165 1.00 47.62 83 ASP A C 1
ATOM 614 O O . ASP A 1 83 ? -14.751 6.671 -13.509 1.00 47.62 83 ASP A O 1
ATOM 618 N N . GLY A 1 84 ? -12.592 7.268 -13.485 1.00 45.53 84 GLY A N 1
ATOM 619 C CA . GLY A 1 84 ? -12.084 6.145 -14.279 1.00 45.53 84 GLY A CA 1
ATOM 620 C C . GLY A 1 84 ? -11.713 4.882 -13.504 1.00 45.53 84 GLY A C 1
ATOM 621 O O . GLY A 1 84 ? -11.358 3.887 -14.125 1.00 45.53 84 GLY A O 1
ATOM 622 N N . ASN A 1 85 ? -11.765 4.902 -12.169 1.00 47.03 85 ASN A N 1
ATOM 623 C CA . ASN A 1 85 ? -11.265 3.803 -11.332 1.00 47.03 85 ASN A CA 1
ATOM 624 C C . ASN A 1 85 ? -12.347 2.764 -10.969 1.00 47.03 85 ASN A C 1
ATOM 626 O O . ASN A 1 85 ? -12.145 1.924 -10.093 1.00 47.03 85 ASN A O 1
ATOM 630 N N . SER A 1 86 ? -13.516 2.844 -11.612 1.00 46.19 86 SER A N 1
ATOM 631 C CA . SER A 1 86 ? -14.552 1.817 -11.534 1.00 46.19 86 SER A CA 1
ATOM 632 C C . SER A 1 86 ? -14.273 0.757 -12.593 1.00 46.19 86 SER A C 1
ATOM 634 O O . SER A 1 86 ? -14.108 1.080 -13.768 1.00 46.19 86 SER A O 1
ATOM 636 N N . ASP A 1 87 ? -14.251 -0.503 -12.166 1.00 45.88 87 ASP A N 1
ATOM 637 C CA . ASP A 1 87 ? -13.962 -1.728 -12.928 1.00 45.88 87 ASP A CA 1
ATOM 638 C C . ASP A 1 87 ? -15.023 -2.053 -14.011 1.00 45.88 87 ASP A C 1
ATOM 640 O O . ASP A 1 87 ? -15.461 -3.186 -14.180 1.00 45.88 87 ASP A O 1
ATOM 644 N N . THR A 1 88 ? -15.514 -1.031 -14.718 1.00 44.44 88 THR A N 1
ATOM 645 C CA . THR A 1 88 ? -16.554 -1.133 -15.753 1.00 44.44 88 THR A CA 1
ATOM 646 C C . THR A 1 88 ? -16.065 -0.646 -17.126 1.00 44.44 88 THR A C 1
ATOM 648 O O . THR A 1 88 ? -16.811 -0.736 -18.096 1.00 44.4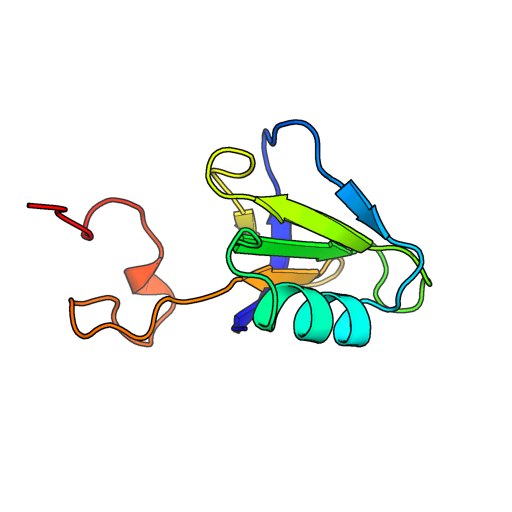4 88 THR A O 1
ATOM 651 N N . VAL A 1 89 ? -14.827 -0.140 -17.256 1.00 42.34 89 VAL A N 1
ATOM 652 C CA . VAL A 1 89 ? -14.334 0.433 -18.534 1.00 42.34 89 VAL A CA 1
ATOM 653 C C . VAL A 1 89 ? -12.986 -0.121 -19.015 1.00 42.34 89 VAL A C 1
ATOM 655 O O . VAL A 1 89 ? -12.411 0.409 -19.959 1.00 42.34 89 VAL A O 1
ATOM 658 N N . CYS A 1 90 ? -12.492 -1.221 -18.444 1.00 43.44 90 CYS A N 1
ATOM 659 C CA . CYS A 1 90 ? -11.272 -1.873 -18.928 1.00 43.44 90 CYS A CA 1
ATOM 660 C C . CYS A 1 90 ? -11.624 -3.206 -19.604 1.00 43.44 90 CYS A C 1
ATOM 662 O O . CYS A 1 90 ? -11.530 -4.279 -19.012 1.00 43.44 90 CYS A O 1
ATOM 664 N N . ASN A 1 91 ? -12.124 -3.133 -20.840 1.00 32.53 91 ASN A N 1
ATOM 665 C CA . ASN A 1 91 ? -12.460 -4.324 -21.615 1.00 32.53 91 ASN A CA 1
ATOM 666 C C . ASN A 1 91 ? -11.163 -4.932 -22.178 1.00 32.53 91 ASN A C 1
ATOM 668 O O . ASN A 1 91 ? -10.645 -4.472 -23.193 1.00 32.53 91 ASN A O 1
ATOM 672 N N . LEU A 1 92 ? -10.626 -5.935 -21.482 1.00 35.38 92 LEU A N 1
ATOM 673 C CA . LEU A 1 92 ? -9.510 -6.763 -21.938 1.00 35.38 92 LEU A CA 1
ATOM 674 C C . LEU A 1 92 ? -9.991 -7.683 -23.074 1.00 35.38 92 LEU A C 1
ATOM 676 O O . LEU A 1 92 ? -10.663 -8.683 -22.816 1.00 35.38 92 LEU A O 1
ATOM 680 N N . LEU A 1 93 ? -9.640 -7.348 -24.317 1.00 32.00 93 LEU A N 1
ATOM 681 C CA . LEU A 1 93 ? -9.567 -8.293 -25.438 1.00 32.00 93 LEU A CA 1
ATOM 682 C C . LEU A 1 93 ? -8.153 -8.277 -26.014 1.00 32.00 93 LEU A C 1
ATOM 684 O O . LEU A 1 93 ? -7.650 -7.162 -26.277 1.00 32.00 93 LEU A O 1
#

Secondary structure (DSSP, 8-state):
-EEEEEEEES---PEEESS-HHHHHHHHHH-TTEEEEEES-TTSS-EEEEETTS--EEEE-SSS-EEEEPPP-SSS---SSGGG-STTS----

Organism: NCBI:txid1561998

Foldseek 3Di:
DDKAAWDFDPFADWDKFQAAQVVVLVVLQPDPFWFKKKDQDNPGSIITTDGPPRTDDIGGDPDGMMMDGDDDPPPDDQPPDPVSPDPPRDDDD

pLDDT: mean 82.16, std 20.87, range [32.0, 97.94]

InterPro domains:
  IPR006583 PAN-3 domain [PF08277] (1-70)
  IPR006583 PAN-3 domain [SM00605] (1-92)

Radius of gyration: 12.99 Å; chains: 1; bounding box: 26×24×36 Å